Protein AF-A0A2G8CZR0-F1 (afdb_monomer_lite)

Radius of gyration: 22.25 Å; chains: 1; bounding box: 40×30×88 Å

Sequence (133 aa):
MIGFTSLKRLLLATATHAAPFVLAYTDGQVEASYSNLQAFYRNLSAVGLGSTYGLTFPGMLHQDGMNETTQNIIRFAKSQSLPLYPTVSDYNEDIGAFDPAISHSILNDRALSAGTVKQLVKLAKEGGFAGIN

pLDDT: mean 92.04, std 16.04, range [36.84, 98.94]

Secondary structure (DSSP, 8-state):
-----------------PPP--EEEEETTSTHHHHHHHHHGGG-SEEEEEEEEEE-TT--EE-TT--HHHHHHHHHHHHTT--EEEEEE-EETTTTEE-HHHHHHHHH-HHHHHHHHHHHHHHHHHHT-S---

Structure (mmCIF, N/CA/C/O backbone):
data_AF-A0A2G8CZR0-F1
#
_entry.id   AF-A0A2G8CZR0-F1
#
loop_
_atom_site.group_PDB
_atom_site.id
_atom_site.type_symbol
_atom_site.label_atom_id
_atom_site.label_alt_id
_atom_site.label_comp_id
_atom_site.label_asym_id
_atom_site.label_entity_id
_atom_site.label_seq_id
_atom_site.pdbx_PDB_ins_code
_atom_site.Cartn_x
_atom_site.Cartn_y
_atom_site.Cartn_z
_atom_site.occupancy
_atom_site.B_iso_or_equiv
_atom_site.auth_seq_id
_atom_site.auth_comp_id
_atom_site.auth_asym_id
_atom_site.auth_atom_id
_atom_site.pdbx_PDB_model_num
ATOM 1 N N . MET A 1 1 ? 13.826 -17.766 70.969 1.00 42.50 1 MET A N 1
ATOM 2 C CA . MET A 1 1 ? 13.147 -18.652 70.005 1.00 42.50 1 MET A CA 1
ATOM 3 C C . MET A 1 1 ? 11.823 -18.001 69.615 1.00 42.50 1 MET A C 1
ATOM 5 O O . MET A 1 1 ? 10.851 -18.232 70.306 1.00 42.50 1 MET A O 1
ATOM 9 N N . ILE A 1 2 ? 11.797 -17.140 68.588 1.00 36.84 2 ILE A N 1
ATOM 10 C CA . ILE A 1 2 ? 10.583 -16.766 67.830 1.00 36.84 2 ILE A CA 1
ATOM 11 C C . ILE A 1 2 ? 11.064 -16.453 66.406 1.00 36.84 2 ILE A C 1
ATOM 13 O O . ILE A 1 2 ? 11.827 -15.509 66.207 1.00 36.84 2 ILE A O 1
ATOM 17 N N . GLY A 1 3 ? 10.716 -17.311 65.447 1.00 37.53 3 GLY A N 1
ATOM 18 C CA . GLY A 1 3 ? 11.063 -17.155 64.035 1.00 37.53 3 GLY A CA 1
ATOM 19 C C . GLY A 1 3 ? 10.004 -16.334 63.306 1.00 37.53 3 GLY A C 1
ATOM 20 O O . GLY A 1 3 ? 8.813 -16.581 63.471 1.00 37.53 3 GLY A O 1
ATOM 21 N N . PHE A 1 4 ? 10.438 -15.372 62.494 1.00 41.75 4 PHE A N 1
ATOM 22 C CA . PHE A 1 4 ? 9.571 -14.663 61.557 1.00 41.75 4 PHE A CA 1
ATOM 23 C C . PHE A 1 4 ? 9.484 -15.456 60.251 1.00 41.75 4 PHE A C 1
ATOM 25 O O . PHE A 1 4 ? 10.457 -15.571 59.504 1.00 41.75 4 PHE A O 1
ATOM 32 N N . THR A 1 5 ? 8.311 -16.017 59.975 1.00 48.62 5 THR A N 1
ATOM 33 C CA . THR A 1 5 ? 7.999 -16.703 58.721 1.00 48.62 5 THR A CA 1
ATOM 34 C C . THR A 1 5 ? 7.777 -15.658 57.627 1.00 48.62 5 THR A C 1
ATOM 36 O O . THR A 1 5 ? 6.809 -14.902 57.654 1.00 48.62 5 THR A O 1
ATOM 39 N N . SER A 1 6 ? 8.697 -15.598 56.662 1.00 48.59 6 SER A N 1
ATOM 40 C CA . SER A 1 6 ? 8.575 -14.757 55.469 1.00 48.59 6 SER A CA 1
ATOM 41 C C . SER A 1 6 ? 7.412 -15.245 54.603 1.00 48.59 6 SER A C 1
ATOM 43 O O . SER A 1 6 ? 7.451 -16.341 54.037 1.00 48.59 6 SER A O 1
ATOM 45 N N . LEU A 1 7 ? 6.356 -14.434 54.522 1.00 51.03 7 LEU A N 1
ATOM 46 C CA . LEU A 1 7 ? 5.206 -14.672 53.661 1.00 51.03 7 LEU A CA 1
ATOM 47 C C . LEU A 1 7 ? 5.631 -14.414 52.204 1.00 51.03 7 LEU A C 1
ATOM 49 O O . LEU A 1 7 ? 5.607 -13.281 51.720 1.00 51.03 7 LEU A O 1
ATOM 53 N N . LYS A 1 8 ? 6.057 -15.465 51.496 1.00 52.66 8 LYS A N 1
ATOM 54 C CA . LYS A 1 8 ? 6.274 -15.410 50.044 1.00 52.66 8 LYS A CA 1
ATOM 55 C C . LYS A 1 8 ? 4.940 -15.087 49.365 1.00 52.66 8 LYS A C 1
ATOM 57 O O . LYS A 1 8 ? 4.074 -15.950 49.251 1.0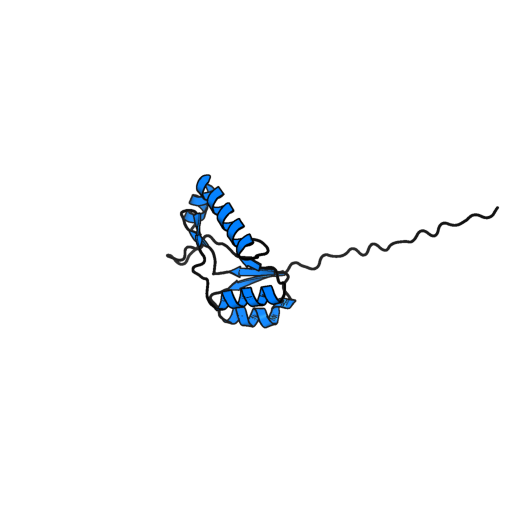0 52.66 8 LYS A O 1
ATOM 62 N N . ARG A 1 9 ? 4.778 -13.840 48.906 1.00 52.56 9 ARG A N 1
ATOM 63 C CA . ARG A 1 9 ? 3.744 -13.464 47.933 1.00 52.56 9 ARG A CA 1
ATOM 64 C C . ARG A 1 9 ? 3.956 -14.301 46.677 1.00 52.56 9 ARG A C 1
ATOM 66 O O . ARG A 1 9 ? 4.895 -14.069 45.922 1.00 52.56 9 ARG A O 1
ATOM 73 N N . LEU A 1 10 ? 3.081 -15.275 46.472 1.00 51.53 10 LEU A N 1
ATOM 74 C CA . LEU A 1 10 ? 2.953 -15.979 45.210 1.00 51.53 10 LEU A CA 1
ATOM 75 C C . LEU A 1 10 ? 2.282 -15.004 44.229 1.00 51.53 10 LEU A C 1
ATOM 77 O O . LEU A 1 10 ? 1.066 -14.832 44.257 1.00 51.53 10 LEU A O 1
ATOM 81 N N . LEU A 1 11 ? 3.069 -14.294 43.414 1.00 54.53 11 LEU A N 1
ATOM 82 C CA . LEU A 1 11 ? 2.514 -13.655 42.222 1.00 54.53 11 LEU A CA 1
ATOM 83 C C . LEU A 1 11 ? 2.080 -14.786 41.287 1.00 54.53 11 LEU A C 1
ATOM 85 O O . LEU A 1 11 ? 2.926 -15.506 40.757 1.00 54.53 11 LEU A O 1
ATOM 89 N N . LEU A 1 12 ? 0.770 -14.951 41.093 1.00 52.66 12 LEU A N 1
ATOM 90 C CA . LEU A 1 12 ? 0.272 -15.691 39.941 1.00 52.66 12 LEU A CA 1
ATOM 91 C C . LEU A 1 12 ? 0.718 -14.916 38.701 1.00 52.66 12 LEU A C 1
ATOM 93 O O . LEU A 1 12 ? 0.185 -13.849 38.405 1.00 52.66 12 LEU A O 1
ATOM 97 N N . ALA A 1 13 ? 1.711 -15.447 37.994 1.00 57.94 13 ALA A N 1
ATOM 98 C CA . ALA A 1 13 ? 1.977 -15.052 36.625 1.00 57.94 13 ALA A CA 1
ATOM 99 C C . ALA A 1 13 ? 0.761 -15.482 35.799 1.00 57.94 13 ALA A C 1
ATOM 101 O O . ALA A 1 13 ? 0.635 -16.642 35.407 1.00 57.94 13 ALA A O 1
ATOM 102 N N . THR A 1 14 ? -0.179 -14.566 35.581 1.00 58.16 14 THR A N 1
ATOM 103 C CA . THR A 1 14 ? -1.148 -14.736 34.507 1.00 58.16 14 THR A CA 1
ATOM 104 C C . THR A 1 14 ? -0.339 -14.693 33.220 1.00 58.16 14 THR A C 1
ATOM 106 O O . THR A 1 14 ? 0.273 -13.678 32.892 1.00 58.16 14 THR A O 1
ATOM 109 N N . ALA A 1 15 ? -0.262 -15.818 32.512 1.00 59.28 15 ALA A N 1
ATOM 110 C CA . ALA A 1 15 ? 0.245 -15.818 31.152 1.00 59.28 15 ALA A CA 1
ATOM 111 C C . ALA A 1 15 ? -0.680 -14.897 30.346 1.00 59.28 15 ALA A C 1
ATOM 113 O O . ALA A 1 15 ? -1.796 -15.280 29.999 1.00 59.28 15 ALA A O 1
ATOM 114 N N . THR A 1 16 ? -0.265 -13.648 30.134 1.00 59.28 16 THR A N 1
ATOM 115 C CA . THR A 1 16 ? -0.949 -12.704 29.254 1.00 59.28 16 THR A CA 1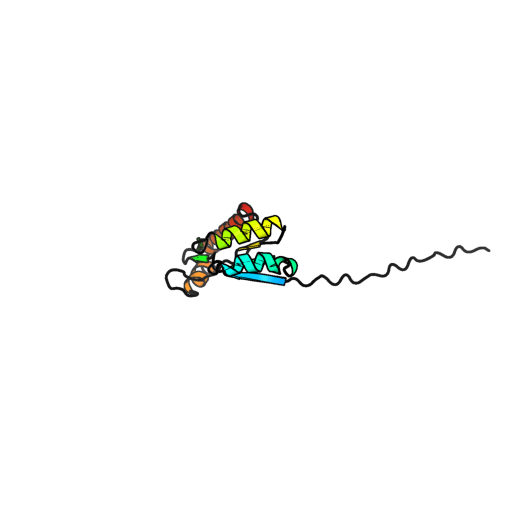
ATOM 116 C C . THR A 1 16 ? -0.844 -13.272 27.849 1.00 59.28 16 THR A C 1
ATOM 118 O O . THR A 1 16 ? 0.155 -13.063 27.161 1.00 59.28 16 THR A O 1
ATOM 121 N N . HIS A 1 17 ? -1.833 -14.068 27.449 1.00 61.75 17 HIS A N 1
ATOM 122 C CA . HIS A 1 17 ? -1.955 -14.501 26.070 1.00 61.75 17 HIS A CA 1
ATOM 123 C C . HIS A 1 17 ? -2.172 -13.230 25.251 1.00 61.75 17 HIS A C 1
ATOM 125 O O . HIS A 1 17 ? -3.140 -12.504 25.489 1.00 61.75 17 HIS A O 1
ATOM 131 N N . ALA A 1 18 ? -1.226 -12.903 24.370 1.00 80.31 18 ALA A N 1
ATOM 132 C CA . ALA A 1 18 ? -1.387 -11.763 23.484 1.00 80.31 18 ALA A CA 1
ATOM 133 C C . ALA A 1 18 ? -2.682 -11.970 22.691 1.00 80.31 18 ALA A C 1
ATOM 135 O O . ALA A 1 18 ? -2.932 -13.067 22.184 1.00 80.31 18 ALA A O 1
ATOM 136 N N . ALA A 1 19 ? -3.528 -10.941 22.641 1.00 89.38 19 ALA A N 1
ATOM 137 C CA . ALA A 1 19 ? -4.722 -10.999 21.813 1.00 89.38 19 ALA A CA 1
ATOM 138 C C . ALA A 1 19 ? -4.313 -11.285 20.352 1.00 89.38 19 ALA A C 1
ATOM 140 O O . ALA A 1 19 ? -3.242 -10.832 19.932 1.00 89.38 19 ALA A O 1
ATOM 141 N N . PRO A 1 20 ? -5.128 -12.027 19.578 1.00 95.69 20 PRO A N 1
ATOM 142 C CA . PRO A 1 20 ? -4.838 -12.280 18.173 1.00 95.69 20 PRO A CA 1
ATOM 143 C C . PRO A 1 20 ? -4.646 -10.971 17.407 1.00 95.69 20 PRO A C 1
ATOM 145 O O . PRO A 1 20 ? -5.407 -10.023 17.597 1.00 95.69 20 PRO A O 1
ATOM 148 N N . PHE A 1 21 ? -3.656 -10.937 16.518 1.00 97.62 21 PHE A N 1
ATOM 149 C CA . PHE A 1 21 ? -3.516 -9.846 15.563 1.00 97.62 21 PHE A CA 1
ATOM 150 C C . PHE A 1 21 ? -4.387 -10.137 14.339 1.00 97.62 21 PHE A C 1
ATOM 152 O O . PHE A 1 21 ? -4.147 -11.111 13.626 1.00 97.62 21 PHE A O 1
ATOM 159 N N . VAL A 1 22 ? -5.401 -9.307 14.106 1.00 98.44 22 VAL A N 1
ATOM 160 C CA . VAL A 1 22 ? -6.351 -9.462 12.997 1.00 98.44 22 VAL A CA 1
ATOM 161 C C . VAL A 1 22 ? -6.159 -8.317 12.006 1.00 98.44 22 VAL A C 1
ATOM 163 O O . VAL A 1 22 ? -6.437 -7.161 12.320 1.00 98.44 22 VAL A O 1
ATOM 166 N N . LEU A 1 23 ? -5.690 -8.640 10.803 1.00 98.75 23 LEU A N 1
ATOM 167 C CA . LEU A 1 23 ? -5.531 -7.699 9.695 1.00 98.75 23 LEU A CA 1
ATOM 168 C C . LEU A 1 23 ? -6.622 -7.948 8.654 1.00 98.75 23 LEU A C 1
ATOM 170 O O . LEU A 1 23 ? -6.794 -9.080 8.206 1.00 98.75 23 LEU A O 1
ATOM 174 N N . ALA A 1 24 ? -7.320 -6.892 8.242 1.00 98.81 24 ALA A N 1
ATOM 175 C CA . ALA A 1 24 ? -8.202 -6.936 7.078 1.00 98.81 24 ALA A CA 1
ATOM 176 C C . ALA A 1 24 ? -7.688 -5.995 5.988 1.00 98.81 24 ALA A C 1
ATOM 178 O O . ALA A 1 24 ? -7.341 -4.847 6.269 1.00 98.81 24 ALA A O 1
ATOM 179 N N . TYR A 1 25 ? -7.673 -6.476 4.746 1.00 98.81 25 TYR A N 1
ATOM 180 C CA . TYR A 1 25 ? -7.405 -5.643 3.580 1.00 98.81 25 TYR A CA 1
ATOM 181 C C . TYR A 1 25 ? -8.716 -5.054 3.073 1.00 98.81 25 TYR A C 1
ATOM 183 O O . TYR A 1 25 ? -9.664 -5.789 2.789 1.00 98.81 25 TYR A O 1
ATOM 191 N N . THR A 1 26 ? -8.783 -3.732 2.968 1.00 98.62 26 THR A N 1
ATOM 192 C CA . THR A 1 26 ? -9.893 -3.065 2.287 1.00 98.62 26 THR A CA 1
ATOM 193 C C . THR A 1 26 ? -9.593 -3.000 0.800 1.00 98.62 26 THR A C 1
ATOM 195 O O . THR A 1 26 ? -8.545 -2.483 0.419 1.00 98.62 26 THR A O 1
ATOM 198 N N . ASP A 1 27 ? -10.524 -3.459 -0.030 1.00 98.50 27 ASP A N 1
ATOM 199 C CA . ASP A 1 27 ? -10.501 -3.146 -1.455 1.00 98.50 27 ASP A CA 1
ATOM 200 C C . ASP A 1 27 ? -11.041 -1.726 -1.666 1.00 98.50 27 ASP A C 1
ATOM 202 O O . ASP A 1 27 ? -12.246 -1.476 -1.548 1.00 98.50 27 ASP A O 1
ATOM 206 N N . GLY A 1 28 ? -10.134 -0.784 -1.937 1.00 97.56 28 GLY A N 1
ATOM 207 C CA . GLY A 1 28 ? -10.472 0.621 -2.161 1.00 97.56 28 GLY A CA 1
ATOM 208 C C . GLY A 1 28 ? -11.394 0.851 -3.360 1.00 97.56 28 GLY A C 1
ATOM 209 O O . GLY A 1 28 ? -12.076 1.874 -3.408 1.00 97.56 28 GLY A O 1
ATOM 210 N N . GLN A 1 29 ? -11.476 -0.101 -4.295 1.00 98.25 29 GLN A N 1
ATOM 211 C CA . GLN A 1 29 ? -12.296 0.028 -5.504 1.00 98.25 29 GLN A CA 1
ATOM 212 C C . GLN A 1 29 ? -13.769 -0.344 -5.285 1.00 98.25 29 GLN A C 1
ATOM 214 O O . GLN A 1 29 ? -14.599 -0.153 -6.172 1.00 98.25 29 GLN A O 1
ATOM 219 N N . VAL A 1 30 ? -14.124 -0.834 -4.093 1.00 98.25 30 VAL A N 1
ATOM 220 C CA . VAL A 1 30 ? -15.496 -1.207 -3.734 1.00 98.25 30 VAL A CA 1
ATOM 221 C C . VAL A 1 30 ? -15.986 -0.310 -2.602 1.00 98.25 30 VAL A C 1
ATOM 223 O O . VAL A 1 30 ? -15.484 -0.409 -1.488 1.00 98.25 30 VAL A O 1
ATOM 226 N N . GLU A 1 31 ? -17.011 0.518 -2.836 1.00 97.56 31 GLU A N 1
ATOM 227 C CA . GLU A 1 31 ? -17.553 1.458 -1.828 1.00 97.56 31 GLU A CA 1
ATOM 228 C C . GLU A 1 31 ? -17.936 0.776 -0.504 1.00 97.56 31 GLU A C 1
ATOM 230 O O . GLU A 1 31 ? -17.752 1.329 0.585 1.00 97.56 31 GLU A O 1
ATOM 235 N N . ALA A 1 32 ? -18.423 -0.467 -0.589 1.00 98.31 32 ALA A N 1
ATOM 236 C CA . ALA A 1 32 ? -18.810 -1.250 0.574 1.00 98.31 32 ALA A CA 1
ATOM 237 C C . ALA A 1 32 ? -17.649 -1.471 1.559 1.00 98.31 32 ALA A C 1
ATOM 239 O O . ALA A 1 32 ? -17.912 -1.647 2.749 1.00 98.31 32 ALA A O 1
ATOM 240 N N . SER A 1 33 ? -16.384 -1.417 1.117 1.00 98.44 33 SER A N 1
ATOM 241 C CA . SER A 1 33 ? -15.217 -1.564 1.995 1.00 98.44 33 SER A CA 1
ATOM 242 C C . SER A 1 33 ? -15.193 -0.509 3.105 1.00 98.44 33 SER A C 1
ATOM 244 O O . SER A 1 33 ? -14.911 -0.847 4.257 1.00 98.44 33 SER A O 1
ATOM 246 N N . TYR A 1 34 ? -15.595 0.731 2.808 1.00 98.81 34 TYR A N 1
ATOM 247 C CA . TYR A 1 34 ? -15.712 1.784 3.814 1.00 98.81 34 TYR A CA 1
ATOM 248 C C . TYR A 1 34 ? -16.866 1.518 4.788 1.00 98.81 34 TYR A C 1
ATOM 250 O O . TYR A 1 34 ? -16.657 1.519 6.004 1.00 98.81 34 TYR A O 1
ATOM 258 N N . SER A 1 35 ? -18.065 1.223 4.275 1.00 98.44 35 SER A N 1
ATOM 259 C CA . SER A 1 35 ? -19.236 0.949 5.125 1.00 98.44 35 SER A CA 1
ATOM 260 C C . SER A 1 35 ? -19.044 -0.282 6.025 1.00 98.44 35 SER A C 1
ATOM 262 O O . SER A 1 35 ? -19.413 -0.274 7.200 1.00 98.44 35 SER A O 1
ATOM 264 N N . ASN A 1 36 ? -18.369 -1.316 5.519 1.00 98.75 36 ASN A N 1
ATOM 265 C CA . ASN A 1 36 ? -18.031 -2.510 6.283 1.00 98.75 36 ASN A CA 1
ATOM 266 C C . ASN A 1 36 ? -16.982 -2.202 7.352 1.00 98.75 36 ASN A C 1
ATOM 268 O O . ASN A 1 36 ? -17.111 -2.666 8.484 1.00 98.75 36 ASN A O 1
ATOM 272 N N . LEU A 1 37 ? -15.968 -1.387 7.042 1.00 98.81 37 LEU A N 1
ATOM 273 C CA . LEU A 1 37 ? -14.990 -0.981 8.047 1.00 98.81 37 LEU A CA 1
ATOM 274 C C . LEU A 1 37 ? -15.667 -0.246 9.211 1.00 98.81 37 LEU A C 1
ATOM 276 O O . LEU A 1 37 ? -15.370 -0.547 10.367 1.00 98.81 37 LEU A O 1
ATOM 280 N N . GLN A 1 38 ? -16.621 0.647 8.934 1.00 98.75 38 GLN A N 1
ATOM 281 C CA . GLN A 1 38 ? -17.386 1.328 9.984 1.00 98.75 38 GLN A CA 1
ATOM 282 C C . GLN A 1 38 ? -18.104 0.341 10.918 1.00 98.75 38 GLN A C 1
ATOM 284 O O . GLN A 1 38 ? -18.101 0.536 12.134 1.00 98.75 38 GLN A O 1
ATOM 289 N N . ALA A 1 39 ? -18.677 -0.733 10.370 1.00 98.69 39 ALA A N 1
ATOM 290 C CA . ALA A 1 39 ? -19.391 -1.745 11.145 1.00 98.69 39 ALA A CA 1
ATOM 291 C C . ALA A 1 39 ? -18.460 -2.711 11.903 1.00 98.69 39 ALA A C 1
ATOM 293 O O . ALA A 1 39 ? -18.792 -3.150 13.006 1.00 98.69 39 ALA A O 1
ATOM 294 N N . PHE A 1 40 ? -17.298 -3.048 11.335 1.00 98.69 40 PHE A N 1
ATOM 295 C CA . PHE A 1 40 ? -16.494 -4.192 11.783 1.00 98.69 40 PHE A CA 1
ATOM 296 C C . PHE A 1 40 ? -15.112 -3.844 12.353 1.00 98.69 40 PHE A C 1
ATOM 298 O O . PHE A 1 40 ? -14.410 -4.757 12.788 1.00 98.69 40 PHE A O 1
ATOM 305 N N . TYR A 1 41 ? -14.713 -2.567 12.421 1.00 98.56 41 TYR A N 1
ATOM 306 C CA . TYR A 1 41 ? -13.357 -2.173 12.845 1.00 98.56 41 TYR A CA 1
ATOM 307 C C . TYR A 1 41 ? -12.927 -2.708 14.219 1.00 98.56 41 TYR A C 1
ATOM 309 O O . TYR A 1 41 ? -11.744 -2.943 14.436 1.00 98.56 41 TYR A O 1
ATOM 317 N N . ARG A 1 42 ? -13.867 -2.935 15.147 1.00 98.25 42 ARG A N 1
ATOM 318 C CA . ARG A 1 42 ? -13.568 -3.465 16.492 1.00 98.25 42 ARG A CA 1
ATOM 319 C C . ARG A 1 42 ? -13.055 -4.904 16.486 1.00 98.25 42 ARG A C 1
ATOM 321 O O . ARG A 1 42 ? -12.491 -5.338 17.484 1.00 98.25 42 ARG A O 1
ATOM 328 N N . ASN A 1 43 ? -13.246 -5.625 15.384 1.00 98.44 43 ASN A N 1
ATOM 329 C CA . ASN A 1 43 ? -12.699 -6.966 15.194 1.00 98.44 43 ASN A CA 1
ATOM 330 C C . ASN A 1 43 ? -11.235 -6.936 14.731 1.00 98.44 43 ASN A C 1
ATOM 332 O O . ASN A 1 43 ? -10.610 -7.990 14.643 1.00 98.44 43 ASN A O 1
ATOM 336 N N . LEU A 1 44 ? -10.710 -5.759 14.377 1.00 98.62 44 LEU A N 1
ATOM 337 C CA . LEU A 1 44 ? -9.435 -5.609 13.692 1.00 98.62 44 LEU A CA 1
ATOM 338 C C . LEU A 1 44 ? -8.367 -5.052 14.630 1.00 98.62 44 LEU A C 1
ATOM 340 O O . LEU A 1 44 ? -8.612 -4.159 15.439 1.00 98.62 44 LEU A O 1
ATOM 344 N N . SER A 1 45 ? -7.151 -5.551 14.457 1.00 98.62 45 SER A N 1
ATOM 345 C CA . SER A 1 45 ? -5.933 -4.961 15.011 1.00 98.62 45 SER A CA 1
ATOM 346 C C . SER A 1 45 ? -5.303 -3.951 14.054 1.00 98.62 45 SER A C 1
ATOM 348 O O . SER A 1 45 ? -4.573 -3.076 14.508 1.00 98.62 45 SER A O 1
ATOM 350 N N . ALA A 1 46 ? -5.554 -4.077 12.747 1.00 98.81 46 ALA A N 1
ATOM 351 C CA . ALA A 1 46 ? -5.006 -3.208 11.711 1.00 98.81 46 ALA A CA 1
ATOM 352 C C . ALA A 1 46 ? -5.806 -3.292 10.400 1.00 98.81 46 ALA A C 1
ATOM 354 O O . ALA A 1 46 ? -6.566 -4.240 10.176 1.00 98.81 46 ALA A O 1
ATOM 355 N N . VAL A 1 47 ? -5.581 -2.321 9.513 1.00 98.88 47 VAL A N 1
ATOM 356 C CA . VAL A 1 47 ? -6.134 -2.279 8.152 1.00 98.88 47 VAL A CA 1
ATOM 357 C C . VAL A 1 47 ? -5.012 -2.187 7.122 1.00 98.88 47 VAL A C 1
ATOM 359 O O . VAL A 1 47 ? -4.144 -1.314 7.208 1.00 98.88 47 VAL A O 1
ATOM 362 N N . GLY A 1 48 ? -5.063 -3.074 6.130 1.00 98.88 48 GLY A N 1
ATOM 363 C CA . GLY A 1 48 ? -4.265 -2.999 4.912 1.00 98.88 48 GLY A CA 1
ATOM 364 C C . GLY A 1 48 ? -5.021 -2.222 3.835 1.00 98.88 48 GLY A C 1
ATOM 365 O O . GLY A 1 48 ? -6.151 -2.570 3.496 1.00 98.88 48 GLY A O 1
ATOM 366 N N . LEU A 1 49 ? -4.421 -1.160 3.304 1.00 98.81 49 LEU A N 1
ATOM 367 C CA . LEU A 1 49 ? -5.015 -0.335 2.249 1.00 98.81 49 LEU A CA 1
ATOM 368 C C . LEU A 1 49 ? -4.733 -0.972 0.880 1.00 98.81 49 LEU A C 1
ATOM 370 O O . LEU A 1 49 ? -3.732 -0.642 0.241 1.00 98.81 49 LEU A O 1
ATOM 374 N N . GLY A 1 50 ? -5.584 -1.919 0.481 1.00 98.38 50 GLY A N 1
ATOM 375 C CA . GLY A 1 50 ? -5.490 -2.657 -0.779 1.00 98.38 50 GLY A CA 1
ATOM 376 C C . GLY A 1 50 ? -5.956 -1.859 -2.000 1.00 98.38 50 GLY A C 1
ATOM 377 O O . GLY A 1 50 ? -6.600 -0.813 -1.876 1.00 98.38 50 GLY A O 1
ATOM 378 N N . SER A 1 51 ? -5.606 -2.364 -3.188 1.00 98.06 51 SER A N 1
ATOM 379 C CA . SER A 1 51 ? -6.015 -1.829 -4.502 1.00 98.06 51 SER A CA 1
ATOM 380 C C . SER A 1 51 ? -5.757 -0.327 -4.680 1.00 98.06 51 SER A C 1
ATOM 382 O O . SER A 1 51 ? -6.543 0.370 -5.313 1.00 98.06 51 SER A O 1
ATOM 384 N N . THR A 1 52 ? -4.718 0.201 -4.028 1.00 98.44 52 THR A N 1
ATOM 385 C CA . THR A 1 52 ? -4.457 1.647 -3.955 1.00 98.44 52 THR A CA 1
ATOM 386 C C . THR A 1 52 ? -3.029 1.980 -4.358 1.00 98.44 52 THR A C 1
ATOM 388 O O . THR A 1 52 ? -2.826 2.905 -5.137 1.00 98.44 52 THR A O 1
ATOM 391 N N . TYR A 1 53 ? -2.048 1.259 -3.806 1.00 98.75 53 TYR A N 1
ATOM 392 C CA . TYR A 1 53 ? -0.629 1.564 -3.960 1.00 98.75 53 TYR A CA 1
ATOM 393 C C . TYR A 1 53 ? 0.090 0.481 -4.761 1.00 98.75 53 TYR A C 1
ATOM 395 O O . TYR A 1 53 ? -0.149 -0.716 -4.575 1.00 98.75 53 TYR A O 1
ATOM 403 N N . GLY A 1 54 ? 1.049 0.905 -5.574 1.00 98.56 54 GLY A N 1
ATOM 404 C CA . GLY A 1 54 ? 1.897 -0.009 -6.324 1.00 98.56 54 GLY A CA 1
ATOM 405 C C . GLY A 1 54 ? 3.283 0.556 -6.594 1.00 98.56 54 GLY A C 1
ATOM 406 O O . GLY A 1 54 ? 3.592 1.712 -6.276 1.00 98.56 54 GLY A O 1
ATOM 407 N N . LEU A 1 55 ? 4.135 -0.292 -7.156 1.00 98.75 55 LEU A N 1
ATOM 408 C CA . LEU A 1 55 ? 5.437 0.067 -7.697 1.00 98.75 55 LEU A CA 1
ATOM 409 C C . LEU A 1 55 ? 5.413 -0.144 -9.202 1.00 98.75 55 LEU A C 1
ATOM 411 O O . LEU A 1 55 ? 4.901 -1.141 -9.680 1.00 98.75 55 LEU A O 1
ATOM 415 N N . THR A 1 56 ? 6.021 0.767 -9.947 1.00 98.00 56 THR A N 1
ATOM 416 C CA . THR A 1 56 ? 6.207 0.617 -11.396 1.00 98.00 56 THR A CA 1
ATOM 417 C C . THR A 1 56 ? 7.546 -0.051 -11.722 1.00 98.00 56 THR A C 1
ATOM 419 O O . THR A 1 56 ? 8.428 -0.150 -10.868 1.00 98.00 56 THR A O 1
ATOM 422 N N . PHE A 1 57 ? 7.746 -0.453 -12.982 1.00 94.25 57 PHE A N 1
ATOM 423 C CA . PHE A 1 57 ? 9.009 -1.023 -13.477 1.00 94.25 57 PHE A CA 1
ATOM 424 C C . PHE A 1 57 ? 10.276 -0.216 -13.105 1.00 94.25 57 PHE A C 1
ATOM 426 O O . PHE A 1 57 ? 11.262 -0.832 -12.693 1.00 94.25 57 PHE A O 1
ATOM 433 N N . PRO A 1 58 ? 10.298 1.134 -13.174 1.00 93.94 58 PRO A N 1
ATOM 434 C CA . PRO A 1 58 ? 11.435 1.928 -12.699 1.00 93.94 58 PRO A CA 1
ATOM 435 C C . PRO A 1 58 ? 11.500 2.095 -11.165 1.00 93.94 58 PRO A C 1
ATOM 437 O O . PRO A 1 58 ? 12.212 2.972 -10.682 1.00 93.94 58 PRO A O 1
ATOM 440 N N . GLY A 1 59 ? 10.759 1.311 -10.376 1.00 95.75 59 GLY A N 1
ATOM 441 C CA . GLY A 1 59 ? 10.756 1.395 -8.912 1.00 95.75 59 GLY A CA 1
ATOM 442 C C . GLY A 1 59 ? 10.096 2.653 -8.349 1.00 95.75 59 GLY A C 1
ATOM 443 O O . GLY A 1 59 ? 10.412 3.072 -7.232 1.00 95.75 59 GLY A O 1
ATOM 444 N N . MET A 1 60 ? 9.206 3.291 -9.114 1.00 98.44 60 MET A N 1
ATOM 445 C CA . MET A 1 60 ? 8.461 4.457 -8.636 1.00 98.44 60 MET A CA 1
ATOM 446 C C . MET A 1 60 ? 7.202 4.009 -7.908 1.00 98.44 60 MET A C 1
ATOM 448 O O . MET A 1 60 ? 6.408 3.252 -8.468 1.00 98.44 60 MET A O 1
ATOM 452 N N . LEU A 1 61 ? 7.027 4.504 -6.683 1.00 98.62 61 LEU A N 1
ATOM 453 C CA . LEU A 1 61 ? 5.801 4.349 -5.908 1.00 98.62 61 LEU A CA 1
ATOM 454 C C . LEU A 1 61 ? 4.696 5.209 -6.525 1.00 98.62 61 LEU A C 1
ATOM 456 O O . LEU A 1 61 ? 4.902 6.400 -6.767 1.00 98.62 61 LEU A O 1
ATOM 460 N N . HIS A 1 62 ? 3.516 4.627 -6.700 1.00 98.25 62 HIS A N 1
ATOM 461 C CA . HIS A 1 62 ? 2.314 5.337 -7.127 1.00 98.25 62 HIS A CA 1
ATOM 462 C C . HIS A 1 62 ? 1.124 4.992 -6.223 1.00 98.25 62 HIS A C 1
ATOM 464 O O . HIS A 1 62 ? 1.196 4.104 -5.367 1.00 98.25 62 HIS A O 1
ATOM 470 N N . GLN A 1 63 ? 0.048 5.763 -6.372 1.00 98.00 63 GLN A N 1
ATOM 471 C CA . GLN A 1 63 ? -1.191 5.613 -5.607 1.00 98.00 63 GLN A CA 1
ATOM 472 C C . GLN A 1 63 ? -2.417 5.787 -6.512 1.00 98.00 63 GLN A C 1
ATOM 474 O O . GLN A 1 63 ? -3.392 6.425 -6.125 1.00 98.00 63 GLN A O 1
ATOM 479 N N . ASP A 1 64 ? -2.344 5.294 -7.747 1.00 97.00 64 ASP A N 1
ATOM 480 C CA . ASP A 1 64 ? -3.341 5.600 -8.784 1.00 97.00 64 ASP A CA 1
ATOM 481 C C . ASP A 1 64 ? -4.723 5.007 -8.473 1.00 97.00 64 ASP A C 1
ATOM 483 O O . ASP A 1 64 ? -5.736 5.555 -8.900 1.00 97.00 64 ASP A O 1
ATOM 487 N N . GLY A 1 65 ? -4.782 3.964 -7.638 1.00 96.75 65 GLY A N 1
ATOM 488 C CA . GLY A 1 65 ? -6.034 3.438 -7.093 1.00 96.75 65 GLY A CA 1
ATOM 489 C C . GLY A 1 65 ? -6.640 4.290 -5.965 1.00 96.75 65 GLY A C 1
ATOM 490 O O . GLY A 1 65 ? -7.700 3.949 -5.438 1.00 96.75 65 GLY A O 1
ATOM 491 N N . MET A 1 66 ? -6.001 5.389 -5.550 1.00 98.44 66 MET A N 1
ATOM 492 C CA . MET A 1 66 ? -6.528 6.278 -4.513 1.00 98.44 66 MET A CA 1
ATOM 493 C C . MET A 1 66 ? -7.817 6.962 -4.968 1.00 98.44 66 MET A C 1
ATOM 495 O O . MET A 1 66 ? -7.856 7.675 -5.967 1.00 98.44 66 MET A O 1
ATOM 499 N N . ASN A 1 67 ? -8.860 6.828 -4.157 1.00 98.56 67 ASN A N 1
ATOM 500 C CA . ASN A 1 67 ? -10.160 7.442 -4.390 1.00 98.56 67 ASN A CA 1
ATOM 501 C C . ASN A 1 67 ? -10.797 7.902 -3.064 1.00 98.56 67 ASN A C 1
ATOM 503 O O . ASN A 1 67 ? -10.214 7.760 -1.984 1.00 98.56 67 ASN A O 1
ATOM 507 N N . GLU A 1 68 ? -12.005 8.463 -3.137 1.00 98.62 68 GLU A N 1
ATOM 508 C CA . GLU A 1 68 ? -12.724 8.973 -1.964 1.00 98.62 68 GLU A CA 1
ATOM 509 C C . GLU A 1 68 ? -13.041 7.869 -0.936 1.00 98.62 68 GLU A C 1
ATOM 511 O O . GLU A 1 68 ? -12.992 8.120 0.270 1.00 98.62 68 GLU A O 1
ATOM 516 N N . THR A 1 69 ? -13.297 6.631 -1.379 1.00 98.69 69 THR A N 1
ATO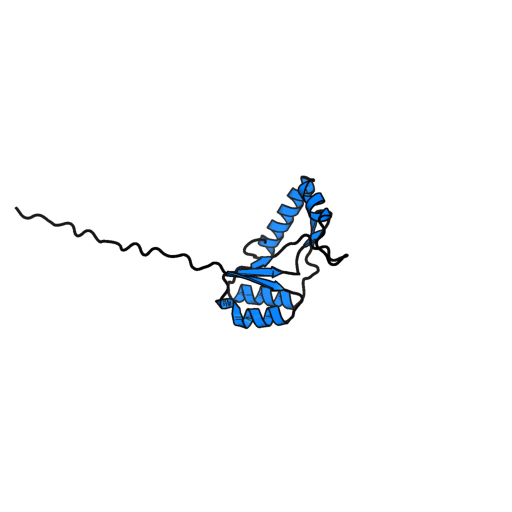M 517 C CA . THR A 1 69 ? -13.514 5.471 -0.496 1.00 98.69 69 THR A CA 1
ATOM 518 C C . THR A 1 69 ? -12.273 5.206 0.353 1.00 98.69 69 THR A C 1
ATOM 520 O O . THR A 1 69 ? -12.364 5.186 1.585 1.00 98.69 69 THR A O 1
ATOM 523 N N . THR A 1 70 ? -11.096 5.090 -0.269 1.00 98.75 70 THR A N 1
ATOM 524 C CA . THR A 1 70 ? -9.832 4.876 0.455 1.00 98.75 70 THR A CA 1
ATOM 525 C C . THR A 1 70 ? -9.485 6.060 1.359 1.00 98.75 70 THR A C 1
ATOM 527 O O . THR A 1 70 ? -9.057 5.866 2.501 1.00 98.75 70 THR A O 1
ATOM 530 N N . GLN A 1 71 ? -9.725 7.299 0.922 1.00 98.81 71 GLN A N 1
ATOM 531 C CA . GLN A 1 71 ? -9.515 8.470 1.779 1.00 98.81 71 GLN A CA 1
ATOM 532 C C . GLN A 1 71 ? -10.423 8.455 3.018 1.00 98.81 71 GLN A C 1
ATOM 534 O O . GLN A 1 71 ? -9.968 8.761 4.126 1.00 98.81 71 GLN A O 1
ATOM 539 N N . ASN A 1 72 ? -11.689 8.063 2.859 1.00 98.88 72 ASN A N 1
ATOM 540 C CA . ASN A 1 72 ? -12.627 7.894 3.967 1.00 98.88 72 ASN A CA 1
ATOM 541 C C . ASN A 1 72 ? -12.205 6.772 4.922 1.00 98.88 72 ASN A C 1
ATOM 543 O O . ASN A 1 72 ? -12.264 6.965 6.140 1.00 98.88 72 ASN A O 1
ATOM 547 N N . ILE A 1 73 ? -11.701 5.653 4.396 1.00 98.88 73 ILE A N 1
ATOM 548 C CA . ILE A 1 73 ? -11.101 4.568 5.187 1.00 98.88 73 ILE A CA 1
ATOM 549 C C . ILE A 1 73 ? -9.935 5.094 6.031 1.00 98.88 73 ILE A C 1
ATOM 551 O O . ILE A 1 73 ? -9.916 4.876 7.244 1.00 98.88 73 ILE A O 1
ATOM 555 N N . ILE A 1 74 ? -9.003 5.841 5.427 1.00 98.88 74 ILE A N 1
ATOM 556 C CA . ILE A 1 74 ? -7.843 6.409 6.131 1.00 98.88 74 ILE A CA 1
ATOM 557 C C . ILE A 1 74 ? -8.296 7.351 7.250 1.00 98.88 74 ILE A C 1
ATOM 559 O O . ILE A 1 74 ? -7.829 7.233 8.387 1.00 98.88 74 ILE A O 1
ATOM 563 N N . ARG A 1 75 ? -9.211 8.286 6.953 1.00 98.88 75 ARG A N 1
ATOM 564 C CA . ARG A 1 75 ? -9.733 9.239 7.948 1.00 98.88 75 ARG A CA 1
ATOM 565 C C . ARG A 1 75 ? -10.424 8.516 9.104 1.00 98.88 75 ARG A C 1
ATOM 567 O O . ARG A 1 75 ? -10.162 8.829 10.266 1.00 98.88 75 ARG A O 1
ATOM 574 N N . PHE A 1 76 ? -11.263 7.530 8.796 1.00 98.88 76 PHE A N 1
ATOM 575 C CA . PHE A 1 76 ? -11.989 6.769 9.805 1.00 98.88 76 PHE A CA 1
ATOM 576 C C . PHE A 1 76 ? -11.055 5.931 10.682 1.00 98.88 76 PHE A C 1
ATOM 578 O O . PHE A 1 76 ? -11.113 6.060 11.904 1.00 98.88 76 PHE A O 1
ATOM 585 N N . ALA A 1 77 ? -10.150 5.146 10.094 1.00 98.75 77 ALA A N 1
ATOM 586 C CA . ALA A 1 77 ? -9.205 4.326 10.852 1.00 98.75 77 ALA A CA 1
ATOM 587 C C . ALA A 1 77 ? -8.328 5.182 11.782 1.00 98.75 77 ALA A C 1
ATOM 589 O O . ALA A 1 77 ? -8.202 4.861 12.963 1.00 98.75 77 ALA A O 1
ATOM 590 N N . LYS A 1 78 ? -7.835 6.339 11.312 1.00 98.62 78 LYS A N 1
ATOM 591 C CA . LYS A 1 78 ? -7.113 7.303 12.165 1.00 98.62 78 LYS A CA 1
ATOM 592 C C . LYS A 1 78 ? -7.967 7.821 13.324 1.00 98.62 78 LYS A C 1
ATOM 594 O O . LYS A 1 78 ? -7.468 7.900 14.441 1.00 98.62 78 LYS A O 1
ATOM 599 N N . SER A 1 79 ? -9.249 8.123 13.094 1.00 98.69 79 SER A N 1
ATOM 600 C CA . SER A 1 79 ? -10.166 8.561 14.164 1.00 98.69 79 SER A CA 1
ATOM 601 C C . SER A 1 79 ? -10.404 7.494 15.242 1.00 98.69 79 SER A C 1
ATOM 603 O O . SER A 1 79 ? -10.738 7.831 16.374 1.00 98.69 79 SER A O 1
ATOM 605 N N . GLN A 1 80 ? -10.227 6.216 14.893 1.00 98.62 80 GLN A N 1
ATOM 606 C CA . GLN A 1 80 ? -10.346 5.077 15.806 1.00 98.62 80 GLN A CA 1
ATOM 607 C C . GLN A 1 80 ? -8.988 4.621 16.364 1.00 98.62 80 GLN A C 1
ATOM 609 O O . GLN A 1 80 ? -8.928 3.595 17.038 1.00 98.62 80 GLN A O 1
ATOM 614 N N . SER A 1 81 ? -7.901 5.349 16.075 1.00 98.38 81 SER A N 1
ATOM 615 C CA . SER A 1 81 ? -6.525 4.943 16.394 1.00 98.38 81 SER A CA 1
ATOM 616 C C . SER A 1 81 ? -6.174 3.538 15.879 1.00 98.38 81 SER A C 1
ATOM 618 O O . SER A 1 81 ? -5.384 2.826 16.497 1.00 98.38 81 SER A O 1
ATOM 620 N N . LEU A 1 82 ? -6.771 3.130 14.755 1.00 98.62 82 LEU A N 1
ATOM 621 C CA . LEU A 1 82 ? -6.555 1.828 14.134 1.00 98.62 82 LEU A CA 1
ATOM 622 C C . LEU A 1 82 ? -5.322 1.893 13.211 1.00 98.62 82 LEU A C 1
ATOM 624 O O . LEU A 1 82 ? -5.301 2.725 12.298 1.00 98.62 82 LEU A O 1
ATOM 628 N N . PRO A 1 83 ? -4.299 1.043 13.421 1.00 98.88 83 PRO A N 1
ATOM 629 C CA . PRO A 1 83 ? -3.115 0.978 12.570 1.00 98.88 83 PRO A CA 1
ATOM 630 C C . PRO A 1 83 ? -3.447 0.776 11.089 1.00 98.88 83 PRO A C 1
ATOM 632 O O . PRO A 1 83 ? -4.262 -0.073 10.727 1.00 98.88 83 PRO A O 1
ATOM 635 N N . LEU A 1 84 ? -2.768 1.542 10.238 1.00 98.94 84 LEU A N 1
ATOM 636 C CA . LEU A 1 84 ? -2.923 1.523 8.785 1.00 98.94 84 LEU A CA 1
ATOM 637 C C . LEU A 1 84 ? -1.614 1.124 8.110 1.00 98.94 84 LEU A C 1
ATOM 639 O O . LEU A 1 84 ? -0.557 1.648 8.471 1.00 98.94 84 LEU A O 1
ATOM 643 N N . TYR A 1 85 ? -1.716 0.263 7.100 1.00 98.94 85 TYR A N 1
ATOM 644 C CA . TYR A 1 85 ? -0.600 -0.218 6.290 1.00 98.94 85 TYR A CA 1
ATOM 645 C C . TYR A 1 85 ? -0.952 -0.074 4.802 1.00 98.94 85 TYR A C 1
ATOM 647 O O . TYR A 1 85 ? -1.757 -0.861 4.295 1.00 98.94 85 TYR A O 1
ATOM 655 N N . PRO A 1 86 ? -0.394 0.911 4.073 1.00 98.88 86 PRO A N 1
ATOM 656 C CA . PRO A 1 86 ? -0.376 0.889 2.616 1.00 98.88 86 PRO A CA 1
ATOM 657 C C . PRO A 1 86 ? 0.080 -0.477 2.122 1.00 98.88 86 PRO A C 1
ATOM 659 O O . PRO A 1 86 ? 1.150 -0.930 2.521 1.00 98.88 86 PRO A O 1
ATOM 662 N N . THR A 1 87 ? -0.758 -1.132 1.320 1.00 98.88 87 THR A N 1
ATOM 663 C CA . THR A 1 87 ? -0.428 -2.418 0.703 1.00 98.88 87 THR A CA 1
ATOM 664 C C . THR A 1 87 ? 0.121 -2.134 -0.684 1.00 98.88 87 THR A C 1
ATOM 666 O O . THR A 1 87 ? -0.648 -1.797 -1.584 1.00 98.88 87 THR A O 1
ATOM 669 N N . VAL A 1 88 ? 1.445 -2.168 -0.820 1.00 98.88 88 VAL A N 1
ATOM 670 C CA . VAL A 1 88 ? 2.155 -1.755 -2.035 1.00 98.88 88 VAL A CA 1
ATOM 671 C C . VAL A 1 88 ? 2.486 -2.990 -2.860 1.00 98.88 88 VAL A C 1
ATOM 673 O O . VAL A 1 88 ? 3.271 -3.833 -2.438 1.00 98.88 88 VAL A O 1
ATOM 676 N N . SER A 1 89 ? 1.885 -3.095 -4.041 1.00 98.56 89 SER A N 1
ATOM 677 C CA . SER A 1 89 ? 2.001 -4.280 -4.897 1.00 98.56 89 SER A CA 1
ATOM 678 C C . SER A 1 89 ? 2.870 -4.059 -6.139 1.00 98.56 89 SER A C 1
ATOM 680 O O . SER A 1 89 ? 3.173 -2.928 -6.513 1.00 98.56 89 SER A O 1
ATOM 682 N N . ASP A 1 90 ? 3.244 -5.150 -6.803 1.00 98.44 90 ASP A N 1
ATOM 683 C CA . ASP A 1 90 ? 3.726 -5.181 -8.189 1.00 98.44 90 ASP A CA 1
ATOM 684 C C . ASP A 1 90 ? 2.574 -5.419 -9.186 1.00 98.44 90 ASP A C 1
ATOM 686 O O . ASP A 1 90 ? 2.759 -6.004 -10.254 1.00 98.44 90 ASP A O 1
ATOM 690 N N . TYR A 1 91 ? 1.359 -4.980 -8.837 1.00 98.50 91 TYR A N 1
ATOM 691 C CA . TYR A 1 91 ? 0.244 -4.923 -9.772 1.00 98.50 91 TYR A CA 1
ATOM 692 C C . TYR A 1 91 ? 0.453 -3.770 -10.753 1.00 98.50 91 TYR A C 1
ATOM 694 O O . TYR A 1 91 ? 0.633 -2.618 -10.360 1.00 98.50 91 TYR A O 1
ATOM 702 N N . ASN A 1 92 ? 0.439 -4.093 -12.039 1.00 97.69 92 ASN A N 1
ATOM 703 C CA . ASN A 1 92 ? 0.604 -3.147 -13.124 1.00 97.69 92 ASN A CA 1
ATOM 704 C C . ASN A 1 92 ? -0.776 -2.694 -13.624 1.00 97.69 92 ASN A C 1
ATOM 706 O O . ASN A 1 92 ? -1.499 -3.456 -14.274 1.00 97.69 92 ASN A O 1
ATOM 710 N N . GLU A 1 93 ? -1.121 -1.442 -13.323 1.00 94.69 93 GLU A N 1
ATOM 711 C CA . GLU A 1 93 ? -2.409 -0.824 -13.670 1.00 94.69 93 GLU A CA 1
ATOM 712 C C . GLU A 1 93 ? -2.641 -0.729 -15.188 1.00 94.69 93 GLU A C 1
ATOM 714 O O . GLU A 1 93 ? -3.787 -0.797 -15.631 1.00 94.69 93 GLU A O 1
ATOM 719 N N . ASP A 1 94 ? -1.580 -0.652 -16.001 1.00 95.31 94 ASP A N 1
ATOM 720 C CA . ASP A 1 94 ? -1.701 -0.546 -17.464 1.00 95.31 94 ASP A CA 1
ATOM 721 C C . ASP A 1 94 ? -2.233 -1.841 -18.098 1.00 95.31 94 ASP A C 1
ATOM 723 O O . ASP A 1 94 ? -2.883 -1.811 -19.146 1.00 95.31 94 ASP A O 1
ATOM 727 N N . ILE A 1 95 ? -1.946 -2.989 -17.476 1.00 96.19 95 ILE A N 1
ATOM 728 C CA . ILE A 1 95 ? -2.333 -4.317 -17.982 1.00 96.19 95 ILE A CA 1
ATOM 729 C C . ILE A 1 95 ? -3.344 -5.037 -17.084 1.00 96.19 95 ILE A C 1
ATOM 731 O O . ILE A 1 95 ? -3.838 -6.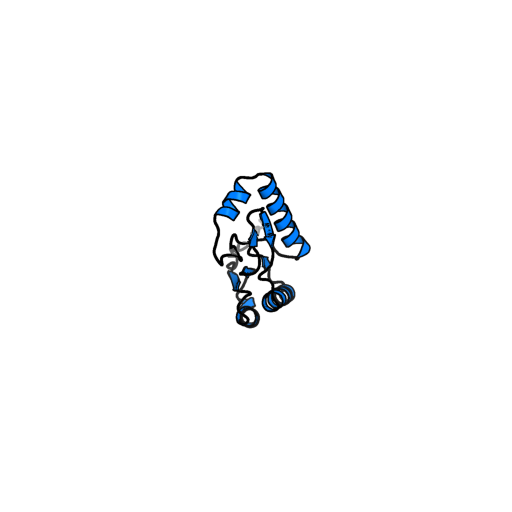100 -17.459 1.00 96.19 95 ILE A O 1
ATOM 735 N N . GLY A 1 96 ? -3.652 -4.483 -15.911 1.00 96.69 96 GLY A N 1
ATOM 736 C CA . GLY A 1 96 ? -4.590 -5.069 -14.959 1.00 96.69 96 GLY A CA 1
ATOM 737 C C . GLY A 1 96 ? -4.132 -6.420 -14.394 1.00 96.69 96 GLY A C 1
ATOM 738 O O . GLY A 1 96 ? -4.943 -7.338 -14.254 1.00 96.69 96 GLY A O 1
ATOM 739 N N . ALA A 1 97 ? -2.834 -6.578 -14.120 1.00 98.12 97 ALA A N 1
ATOM 740 C CA . ALA A 1 97 ? -2.268 -7.830 -13.617 1.00 98.12 97 ALA A CA 1
ATOM 741 C C . ALA A 1 97 ? -0.987 -7.610 -12.803 1.00 98.12 97 ALA A C 1
ATOM 743 O O . ALA A 1 97 ? -0.282 -6.624 -12.988 1.00 98.12 97 ALA A O 1
ATOM 744 N N . PHE A 1 98 ? -0.645 -8.575 -11.947 1.00 98.50 98 PHE A N 1
ATOM 745 C CA . PHE A 1 98 ? 0.685 -8.647 -11.339 1.00 98.50 98 PHE A CA 1
ATOM 746 C C . PHE A 1 98 ? 1.758 -8.847 -12.411 1.00 98.50 98 PHE A C 1
ATOM 748 O O . PHE A 1 98 ? 1.630 -9.735 -13.260 1.00 98.50 98 PHE A O 1
ATOM 755 N N . ASP A 1 99 ? 2.813 -8.038 -12.351 1.00 98.38 99 ASP A N 1
ATOM 756 C CA . ASP A 1 99 ? 3.860 -8.001 -13.366 1.00 98.38 99 ASP A CA 1
ATOM 757 C C . ASP A 1 99 ? 5.235 -8.343 -12.759 1.00 98.38 99 ASP A C 1
ATOM 759 O O . ASP A 1 99 ? 5.850 -7.518 -12.072 1.00 98.38 99 ASP A O 1
ATOM 763 N N . PRO A 1 100 ? 5.780 -9.544 -13.040 1.00 98.12 100 PRO A N 1
ATOM 764 C CA . PRO A 1 100 ? 7.069 -9.962 -12.498 1.00 98.12 100 PRO A CA 1
ATOM 765 C C . PRO A 1 100 ? 8.239 -9.094 -12.985 1.00 98.12 100 PRO A C 1
ATOM 767 O O . PRO A 1 100 ? 9.311 -9.129 -12.377 1.00 98.12 100 PRO A O 1
ATOM 770 N N . ALA A 1 101 ? 8.076 -8.309 -14.059 1.00 98.38 101 ALA A N 1
ATOM 771 C CA . ALA A 1 101 ? 9.119 -7.402 -14.528 1.00 98.38 101 ALA A CA 1
ATOM 772 C C . ALA A 1 101 ? 9.404 -6.282 -13.517 1.00 98.38 101 ALA A C 1
ATOM 774 O O . ALA A 1 101 ? 10.548 -5.835 -13.414 1.00 98.38 101 ALA A O 1
ATOM 775 N N . ILE A 1 102 ? 8.399 -5.859 -12.742 1.00 98.56 102 ILE A N 1
ATOM 776 C CA . ILE A 1 102 ? 8.533 -4.810 -11.724 1.00 98.56 102 ILE A CA 1
ATOM 777 C C . ILE A 1 102 ? 9.474 -5.275 -10.617 1.00 98.56 102 ILE A C 1
ATOM 779 O O . ILE A 1 102 ? 10.506 -4.649 -10.362 1.00 98.56 102 ILE A O 1
ATOM 783 N N . SER A 1 103 ? 9.157 -6.407 -9.986 1.00 97.94 103 SER A N 1
ATOM 784 C CA . SER A 1 103 ? 9.993 -6.956 -8.921 1.00 97.94 103 SER A CA 1
ATOM 785 C C . SER A 1 103 ? 11.369 -7.365 -9.452 1.00 97.94 103 SER A C 1
ATOM 787 O O . SER A 1 103 ? 12.377 -7.050 -8.819 1.00 97.94 103 SER A O 1
ATOM 789 N N . HIS A 1 104 ? 11.453 -7.966 -10.645 1.00 98.38 104 HIS A N 1
ATOM 790 C CA . HIS A 1 104 ? 12.737 -8.302 -11.264 1.00 98.38 104 HIS A CA 1
ATOM 791 C C . HIS A 1 104 ? 13.628 -7.068 -11.486 1.00 98.38 104 HIS A C 1
ATOM 793 O O . HIS A 1 104 ? 14.819 -7.124 -11.178 1.00 98.38 104 HIS A O 1
ATOM 799 N N . SER A 1 105 ? 13.069 -5.957 -11.971 1.00 98.38 105 SER A N 1
ATOM 800 C CA . SER A 1 105 ? 13.790 -4.692 -12.166 1.00 98.38 105 SER A CA 1
ATOM 801 C C . SER A 1 105 ? 14.317 -4.129 -10.843 1.00 98.38 105 SER A C 1
ATOM 803 O O . SER A 1 105 ? 15.514 -3.885 -10.687 1.00 98.38 105 SER A O 1
ATOM 805 N N . ILE A 1 106 ? 13.438 -3.996 -9.846 1.00 98.50 106 ILE A N 1
ATOM 806 C CA . ILE A 1 106 ? 13.770 -3.367 -8.561 1.00 98.50 106 ILE A CA 1
ATOM 807 C C . ILE A 1 106 ? 14.777 -4.203 -7.765 1.00 98.50 106 ILE A C 1
ATOM 809 O O . ILE A 1 106 ? 15.686 -3.648 -7.146 1.00 98.50 106 ILE A O 1
ATOM 813 N N . LEU A 1 107 ? 14.623 -5.530 -7.751 1.00 98.50 107 LEU A N 1
ATOM 814 C CA . LEU A 1 107 ? 15.445 -6.418 -6.924 1.00 98.50 107 LEU A CA 1
ATOM 815 C C . LEU A 1 107 ? 16.851 -6.645 -7.494 1.00 98.50 107 LEU A C 1
ATOM 817 O O . LEU A 1 107 ? 17.763 -6.955 -6.727 1.00 98.50 107 LEU A O 1
ATOM 821 N N . ASN A 1 108 ? 17.043 -6.475 -8.806 1.00 98.44 108 ASN A N 1
ATOM 822 C CA . ASN A 1 108 ? 18.345 -6.659 -9.456 1.00 98.44 108 ASN A CA 1
ATOM 823 C C . ASN A 1 108 ? 19.128 -5.352 -9.658 1.00 98.44 108 ASN A C 1
ATOM 825 O O . ASN A 1 108 ? 20.286 -5.401 -10.076 1.00 98.44 108 ASN A O 1
ATOM 829 N N . ASP A 1 109 ? 18.554 -4.198 -9.312 1.00 98.56 109 ASP A N 1
ATOM 830 C CA . ASP A 1 109 ? 19.237 -2.906 -9.356 1.00 98.56 109 ASP A CA 1
ATOM 831 C C . ASP A 1 109 ? 19.345 -2.276 -7.955 1.00 98.56 109 ASP A C 1
ATOM 833 O O . ASP A 1 109 ? 18.361 -1.968 -7.279 1.00 98.56 109 ASP A O 1
ATOM 837 N N . ARG A 1 110 ? 20.585 -2.038 -7.503 1.00 98.44 110 ARG A N 1
ATOM 838 C CA . ARG A 1 110 ? 20.865 -1.464 -6.175 1.00 98.44 110 ARG A CA 1
ATOM 839 C C . ARG A 1 110 ? 20.273 -0.061 -6.003 1.00 98.44 110 ARG A C 1
ATOM 841 O O . ARG A 1 110 ? 19.838 0.276 -4.898 1.00 98.44 110 ARG A O 1
ATOM 848 N N . ALA A 1 111 ? 20.321 0.777 -7.035 1.00 98.38 111 ALA A N 1
ATOM 849 C CA . ALA A 1 111 ? 19.820 2.143 -6.965 1.00 98.38 111 ALA A CA 1
ATOM 850 C C . ALA A 1 111 ? 18.288 2.155 -6.911 1.00 98.38 111 ALA A C 1
ATOM 852 O O . ALA A 1 111 ? 17.730 2.875 -6.076 1.00 98.38 111 ALA A O 1
ATOM 853 N N . LEU A 1 112 ? 17.624 1.316 -7.714 1.00 98.50 112 LEU A N 1
ATOM 854 C CA . LEU A 1 112 ? 16.164 1.167 -7.687 1.00 98.50 112 LEU A CA 1
ATOM 855 C C . LEU A 1 112 ? 15.679 0.599 -6.352 1.00 98.50 112 LEU A C 1
ATOM 857 O O . LEU A 1 112 ? 14.754 1.153 -5.754 1.00 98.50 112 LEU A O 1
ATOM 861 N N . SER A 1 113 ? 16.342 -0.433 -5.827 1.00 98.62 113 SER A N 1
ATOM 862 C CA . SER A 1 113 ? 16.030 -0.996 -4.509 1.00 98.62 113 SER A CA 1
ATOM 863 C C . SER A 1 113 ? 16.137 0.062 -3.401 1.00 98.62 113 SER A C 1
ATOM 865 O O . SER A 1 113 ? 15.184 0.299 -2.653 1.00 98.62 113 SER A O 1
ATOM 867 N N . ALA A 1 114 ? 17.261 0.787 -3.332 1.00 98.62 114 ALA A N 1
ATOM 868 C CA . ALA A 1 114 ? 17.457 1.834 -2.329 1.00 98.62 114 ALA A CA 1
ATOM 869 C C . ALA A 1 114 ? 16.480 3.013 -2.499 1.00 98.62 114 ALA A C 1
ATOM 871 O O . ALA A 1 114 ? 16.020 3.586 -1.507 1.00 98.62 114 ALA A O 1
ATOM 872 N N . GLY A 1 115 ? 16.162 3.390 -3.741 1.00 98.69 115 GLY A N 1
ATOM 873 C CA . GLY A 1 115 ? 15.169 4.416 -4.060 1.00 98.69 115 GLY A CA 1
ATOM 874 C C . GLY A 1 115 ? 13.760 4.012 -3.630 1.00 98.69 115 GLY A C 1
ATOM 875 O O . GLY A 1 115 ? 13.053 4.811 -3.014 1.00 98.69 115 GLY A O 1
ATOM 876 N N . THR A 1 116 ? 13.380 2.759 -3.875 1.00 98.75 116 THR A N 1
ATOM 877 C CA . THR A 1 116 ? 12.094 2.179 -3.465 1.00 98.75 116 THR A CA 1
ATOM 878 C C . THR A 1 116 ? 11.944 2.214 -1.947 1.00 98.75 116 THR A C 1
ATOM 880 O O . THR A 1 116 ? 10.979 2.779 -1.435 1.00 98.75 116 THR A O 1
ATOM 883 N N . VAL A 1 117 ? 12.946 1.735 -1.199 1.00 98.81 117 VAL A N 1
ATOM 884 C CA . VAL A 1 117 ? 12.919 1.766 0.276 1.00 98.81 117 VAL A CA 1
ATOM 885 C C . VAL A 1 117 ? 12.730 3.190 0.808 1.00 98.81 117 VAL A C 1
ATOM 887 O O . VAL A 1 117 ? 11.922 3.412 1.710 1.00 98.81 117 VAL A O 1
ATOM 890 N N . LYS A 1 118 ? 13.427 4.183 0.240 1.00 98.81 118 LYS A N 1
ATOM 891 C CA . LYS A 1 118 ? 13.269 5.591 0.647 1.00 98.81 118 LYS A CA 1
ATOM 892 C C . LYS A 1 118 ? 11.848 6.104 0.414 1.00 98.81 118 LYS A C 1
ATOM 894 O O . LYS A 1 118 ? 11.320 6.800 1.280 1.00 98.81 118 LYS A O 1
ATOM 899 N N . GLN A 1 119 ? 11.237 5.766 -0.721 1.00 98.81 119 GLN A N 1
ATOM 900 C CA . GLN A 1 119 ? 9.858 6.150 -1.035 1.00 98.81 119 GLN A CA 1
ATOM 901 C C . GLN A 1 119 ? 8.859 5.506 -0.067 1.00 98.81 119 GLN A C 1
ATOM 903 O O . GLN A 1 119 ? 7.998 6.205 0.459 1.00 98.81 119 GLN A O 1
ATOM 908 N N . LEU A 1 120 ? 9.020 4.218 0.245 1.00 98.88 120 LEU A N 1
ATOM 909 C CA . LEU A 1 120 ? 8.161 3.494 1.189 1.00 98.88 120 LEU A CA 1
ATOM 910 C C . LEU A 1 120 ? 8.259 4.055 2.616 1.00 98.88 120 LEU A C 1
ATOM 912 O O . LEU A 1 120 ? 7.246 4.287 3.275 1.00 98.88 120 LEU A O 1
ATOM 916 N N . VAL A 1 121 ? 9.475 4.358 3.083 1.00 98.81 121 VAL A N 1
ATOM 917 C CA . VAL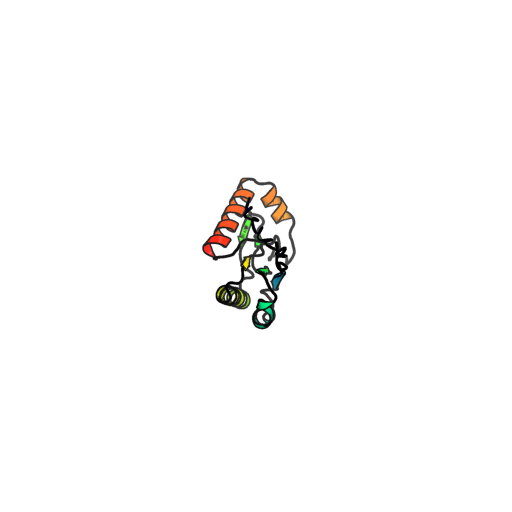 A 1 121 ? 9.679 5.014 4.386 1.00 98.81 121 VAL A CA 1
ATOM 918 C C . VAL A 1 121 ? 9.060 6.412 4.396 1.00 98.81 121 VAL A C 1
ATOM 920 O O . VAL A 1 121 ? 8.437 6.802 5.384 1.00 98.81 121 VAL A O 1
ATOM 923 N N . LYS A 1 122 ? 9.213 7.174 3.306 1.00 98.81 122 LYS A N 1
ATOM 924 C CA . LYS A 1 122 ? 8.595 8.497 3.163 1.00 98.81 122 LYS A CA 1
ATOM 925 C C . LYS A 1 122 ? 7.068 8.398 3.226 1.00 98.81 122 LYS A C 1
ATOM 927 O O . LYS A 1 122 ? 6.471 9.126 4.013 1.00 98.81 122 LYS A O 1
ATOM 932 N N . LEU A 1 123 ? 6.465 7.460 2.490 1.00 98.75 123 LEU A N 1
ATOM 933 C CA . LEU A 1 123 ? 5.026 7.188 2.514 1.00 98.75 123 LEU A CA 1
ATOM 934 C C . LEU A 1 123 ? 4.542 6.901 3.938 1.00 98.75 123 LEU A C 1
ATOM 936 O O . LEU A 1 123 ? 3.599 7.541 4.400 1.00 98.75 123 LEU A O 1
ATOM 940 N N . ALA A 1 124 ? 5.209 5.991 4.653 1.00 98.75 124 ALA A N 1
ATOM 941 C CA . ALA A 1 124 ? 4.829 5.641 6.018 1.00 98.75 124 ALA A CA 1
ATOM 942 C C . ALA A 1 124 ? 4.888 6.852 6.964 1.00 98.75 124 ALA A C 1
ATOM 944 O O . ALA A 1 124 ? 3.947 7.110 7.715 1.00 98.75 124 ALA A O 1
ATOM 945 N N . LYS A 1 125 ? 5.973 7.631 6.896 1.00 98.69 125 LYS A N 1
ATOM 946 C CA . LYS A 1 125 ? 6.189 8.786 7.778 1.00 98.69 125 LYS A CA 1
ATOM 947 C C . LYS A 1 125 ? 5.240 9.944 7.485 1.00 9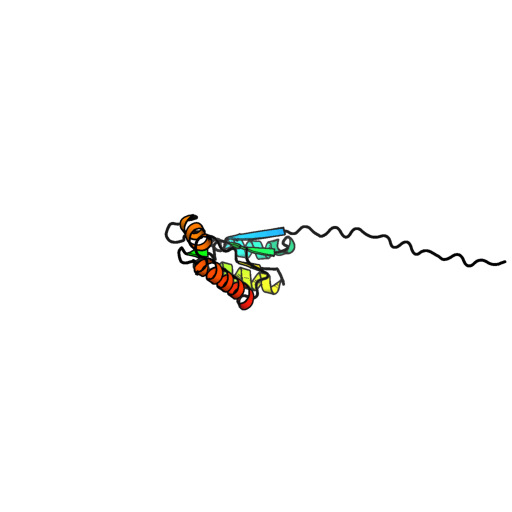8.69 125 LYS A C 1
ATOM 949 O O . LYS A 1 125 ? 4.624 10.464 8.409 1.00 98.69 125 LYS A O 1
ATOM 954 N N . GLU A 1 126 ? 5.140 10.361 6.227 1.00 98.19 126 GLU A N 1
ATOM 955 C CA . GLU A 1 126 ? 4.326 11.518 5.832 1.00 98.19 126 GLU A CA 1
ATOM 956 C C . GLU A 1 126 ? 2.830 11.196 5.871 1.00 98.19 126 GLU A C 1
ATOM 958 O O . GLU A 1 126 ? 2.024 12.036 6.266 1.00 98.19 126 GLU A O 1
ATOM 963 N N . GLY A 1 127 ? 2.457 9.957 5.540 1.00 97.31 127 GLY A N 1
ATOM 964 C CA . GLY A 1 127 ? 1.083 9.477 5.645 1.00 97.31 127 GLY A CA 1
ATOM 965 C C . GLY A 1 127 ? 0.632 9.188 7.079 1.00 97.31 127 GLY A C 1
ATOM 966 O O . GLY A 1 127 ? -0.570 9.047 7.315 1.00 97.31 127 GLY A O 1
ATOM 967 N N . GLY A 1 128 ? 1.552 9.124 8.048 1.00 98.06 128 GLY A N 1
ATOM 968 C CA . GLY A 1 128 ? 1.250 8.730 9.427 1.00 98.06 128 GLY A CA 1
ATOM 969 C C . GLY A 1 128 ? 0.723 7.295 9.514 1.00 98.06 128 GLY A C 1
ATOM 970 O O . GLY A 1 128 ? -0.249 7.038 10.225 1.00 98.06 128 GLY A O 1
ATOM 971 N N . PHE A 1 129 ? 1.312 6.391 8.732 1.00 98.75 129 PHE A N 1
ATOM 972 C CA . PHE A 1 129 ? 0.965 4.973 8.702 1.00 98.75 129 PHE A CA 1
ATOM 973 C C . PHE A 1 129 ? 1.808 4.184 9.708 1.00 98.75 129 PHE A C 1
ATOM 975 O O . PHE A 1 129 ? 2.922 4.578 10.056 1.00 98.75 129 PHE A O 1
ATOM 982 N N . ALA A 1 130 ? 1.276 3.054 10.175 1.00 98.69 130 ALA A N 1
ATOM 983 C CA . ALA A 1 130 ? 1.948 2.198 11.153 1.00 98.69 130 ALA A CA 1
ATOM 984 C C . ALA A 1 130 ? 3.105 1.387 10.539 1.00 98.69 130 ALA A C 1
ATOM 986 O O . ALA A 1 130 ? 3.978 0.902 11.256 1.00 98.69 130 ALA A O 1
ATOM 987 N N . GLY A 1 131 ? 3.116 1.251 9.215 1.00 98.62 131 GLY A N 1
ATOM 988 C CA . GLY A 1 131 ? 4.143 0.562 8.449 1.00 98.62 131 GLY A CA 1
ATOM 989 C C . GLY A 1 131 ? 3.745 0.472 6.981 1.00 98.62 131 GLY A C 1
ATOM 990 O O . GLY A 1 131 ? 2.891 1.228 6.525 1.00 98.62 131 GLY A O 1
ATOM 991 N N . ILE A 1 132 ? 4.361 -0.463 6.267 1.00 98.81 132 ILE A N 1
ATOM 992 C CA . ILE A 1 132 ? 4.063 -0.822 4.877 1.00 98.81 132 ILE A CA 1
ATOM 993 C C . ILE A 1 132 ? 3.778 -2.323 4.848 1.00 98.81 132 ILE A C 1
ATOM 995 O O . ILE A 1 132 ? 4.401 -3.062 5.616 1.00 98.81 132 ILE A O 1
ATOM 999 N N . ASN A 1 133 ? 2.847 -2.747 3.997 1.00 98.62 133 ASN A N 1
ATOM 1000 C CA . ASN A 1 133 ? 2.615 -4.147 3.657 1.00 98.62 133 ASN A CA 1
ATOM 1001 C C . ASN A 1 133 ? 2.918 -4.391 2.183 1.00 98.62 133 ASN A C 1
ATOM 1003 O O . ASN A 1 133 ? 2.575 -3.506 1.370 1.00 98.62 133 ASN A O 1
#

Foldseek 3Di:
DDDDDDDPPPDPPPPPPPDDAAEDEQQLVDLVSQVVCVVCVVVHQAYEDPPAWEADLLLDIDGVSDDPSSVSVLVVCVVVVRAYAHEYACQDPVVRGRDVSNVVNQVPDPVSVVVNVVVQVCCCVVSVHPHYD